Protein 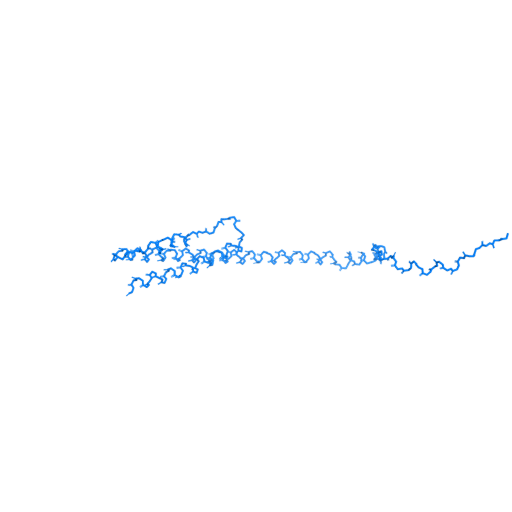AF-A0A501WAC5-F1 (afdb_monomer_lite)

Foldseek 3Di:
DDDDDDDPPPPPPPPPDPDPDVCVCPPVVVVCCVVVCVVVVVVVVVVVVVVVVVVVVVVLVVLLVVLVVLLVVLLVLLVVLVVVCVVVVNDDDPVLVVLSVVLNDADDPPDDSVVNSVNSVVSSVSSVVSSVVSVVSVD

Sequence (139 aa):
MTRPLSLLAVLALAACATSDDPAQGGFFNGIAGLVGGGYDARIDAREQAVAESEAEGAALSGELARLESEHAALRRRIAAQESGLRARGVALPPDIAARSEAAGAIAPPDASEDDQVTALRRSIAEMRALSDELAALDG

Structure (mmCIF, N/CA/C/O backbone):
data_AF-A0A501WAC5-F1
#
_entry.id   AF-A0A501WAC5-F1
#
loop_
_atom_site.group_PDB
_atom_site.id
_atom_site.type_symbol
_atom_site.label_atom_id
_atom_site.label_alt_id
_atom_site.label_comp_id
_atom_site.label_asym_id
_atom_site.label_entity_id
_atom_site.label_seq_id
_atom_site.pdbx_PDB_ins_code
_atom_site.Cartn_x
_atom_site.Cartn_y
_atom_site.Cartn_z
_atom_site.occupancy
_atom_site.B_iso_or_equiv
_atom_site.auth_seq_id
_atom_site.auth_comp_id
_atom_site.auth_asym_id
_atom_site.auth_atom_id
_atom_site.pdbx_PDB_model_num
ATOM 1 N N . MET A 1 1 ? 89.097 -16.025 -31.636 1.00 41.72 1 MET A N 1
ATOM 2 C CA . MET A 1 1 ? 88.219 -17.157 -32.000 1.00 41.72 1 MET A CA 1
ATOM 3 C C . MET A 1 1 ? 87.100 -17.223 -30.981 1.00 41.72 1 MET A C 1
ATOM 5 O O . MET A 1 1 ? 87.350 -17.229 -29.783 1.00 41.72 1 MET A O 1
ATOM 9 N N . THR A 1 2 ? 85.890 -17.111 -31.502 1.00 42.72 2 THR A N 1
ATOM 10 C CA . THR A 1 2 ? 84.602 -16.859 -30.858 1.00 42.72 2 THR A CA 1
ATOM 11 C C . THR A 1 2 ? 84.049 -18.086 -30.129 1.00 42.72 2 THR A C 1
ATOM 13 O O . THR A 1 2 ? 83.930 -19.162 -30.704 1.00 42.72 2 THR A O 1
ATOM 16 N N . ARG A 1 3 ? 83.666 -17.886 -28.863 1.00 62.59 3 ARG A N 1
ATOM 17 C CA . ARG A 1 3 ? 82.524 -18.542 -28.193 1.00 62.59 3 ARG A CA 1
ATOM 18 C C . ARG A 1 3 ? 81.271 -17.710 -28.524 1.00 62.59 3 ARG A C 1
ATOM 20 O O . ARG A 1 3 ? 81.452 -16.502 -28.694 1.00 62.59 3 ARG A O 1
ATOM 27 N N . PRO A 1 4 ? 80.052 -18.279 -28.643 1.00 49.72 4 PRO A N 1
ATOM 28 C CA . PRO A 1 4 ? 79.252 -18.657 -27.454 1.00 49.72 4 PRO A CA 1
ATOM 29 C C . PRO A 1 4 ? 78.336 -19.893 -27.683 1.00 49.72 4 PRO A C 1
ATOM 31 O O . PRO A 1 4 ? 77.854 -20.143 -28.777 1.00 49.72 4 PRO A O 1
ATOM 34 N N . LEU A 1 5 ? 78.152 -20.828 -26.745 1.00 55.22 5 LEU A N 1
ATOM 35 C CA . LEU A 1 5 ? 77.312 -20.738 -25.538 1.00 55.22 5 LEU A CA 1
ATOM 36 C C . LEU A 1 5 ? 75.987 -19.968 -25.742 1.00 55.22 5 LEU A C 1
ATOM 38 O O . LEU A 1 5 ? 75.797 -18.911 -25.149 1.00 55.22 5 LEU A O 1
ATOM 42 N N . SER A 1 6 ? 75.072 -20.446 -26.595 1.00 48.88 6 SER A N 1
ATOM 43 C CA . SER A 1 6 ? 73.757 -19.782 -26.770 1.00 48.88 6 SER A CA 1
ATOM 44 C C . SER A 1 6 ? 72.565 -20.698 -27.086 1.00 48.88 6 SER A C 1
ATOM 46 O O . SER A 1 6 ? 71.497 -20.195 -27.409 1.00 48.88 6 SER A O 1
ATOM 48 N N . LEU A 1 7 ? 72.681 -22.027 -26.971 1.00 51.38 7 LEU A N 1
ATOM 49 C CA . LEU A 1 7 ? 71.605 -22.920 -27.437 1.00 51.38 7 LEU A CA 1
ATOM 50 C C . LEU A 1 7 ? 70.522 -23.286 -26.399 1.00 51.38 7 LEU A C 1
ATOM 52 O O . LEU A 1 7 ? 69.605 -24.022 -26.743 1.00 51.38 7 LEU A O 1
ATOM 56 N N . LEU A 1 8 ? 70.588 -22.807 -25.149 1.00 50.38 8 LEU A N 1
ATOM 57 C CA . LEU A 1 8 ? 69.693 -23.282 -24.072 1.00 50.38 8 LEU A CA 1
ATOM 58 C C . LEU A 1 8 ? 68.796 -22.206 -23.428 1.00 50.38 8 LEU A C 1
ATOM 60 O O . LEU A 1 8 ? 68.215 -22.452 -22.377 1.00 50.38 8 LEU A O 1
ATOM 64 N N . ALA A 1 9 ? 68.670 -21.023 -24.036 1.00 49.12 9 ALA A N 1
ATOM 65 C CA . ALA A 1 9 ? 67.905 -19.897 -23.478 1.00 49.12 9 ALA A CA 1
ATOM 66 C C . ALA A 1 9 ? 66.634 -19.528 -24.274 1.00 49.12 9 ALA A C 1
ATOM 68 O O . ALA A 1 9 ? 66.037 -18.489 -24.019 1.00 49.12 9 ALA A O 1
ATOM 69 N N . VAL A 1 10 ? 66.210 -20.350 -25.243 1.00 51.91 10 VAL A N 1
ATOM 70 C CA . VAL A 1 10 ? 65.134 -19.976 -26.192 1.00 51.91 10 VAL A CA 1
ATOM 71 C C . VAL A 1 10 ? 63.770 -20.614 -25.871 1.00 51.91 10 VAL A C 1
ATOM 73 O O . VAL A 1 10 ? 62.756 -20.185 -26.407 1.00 51.91 10 VAL A O 1
ATOM 76 N N . LEU A 1 11 ? 63.681 -21.571 -24.941 1.00 50.19 11 LEU A N 1
ATOM 77 C CA . LEU A 1 11 ? 62.411 -22.251 -24.614 1.00 50.19 11 LEU A CA 1
ATOM 78 C C . LEU A 1 11 ? 61.626 -21.668 -23.424 1.00 50.19 11 LEU A C 1
ATOM 80 O O . LEU A 1 11 ? 60.581 -22.205 -23.074 1.00 50.19 11 LEU A O 1
ATOM 84 N N . ALA A 1 12 ? 62.075 -20.564 -22.821 1.00 52.75 12 ALA A N 1
ATOM 85 C CA . ALA A 1 12 ? 61.468 -20.009 -21.603 1.00 52.75 12 ALA A CA 1
ATOM 86 C C . ALA A 1 12 ? 60.737 -18.660 -21.789 1.00 52.75 12 ALA A C 1
ATOM 88 O O . ALA A 1 12 ? 60.518 -17.957 -20.808 1.00 52.75 12 ALA A O 1
ATOM 89 N N . LEU A 1 13 ? 60.352 -18.280 -23.017 1.00 48.09 13 LEU A N 1
ATOM 90 C CA . LEU A 1 13 ? 59.599 -17.034 -23.273 1.00 48.09 13 LEU A CA 1
ATOM 91 C C . LEU A 1 13 ? 58.231 -17.212 -23.958 1.00 48.09 13 LEU A C 1
ATOM 93 O O . LEU A 1 13 ? 57.557 -16.223 -24.220 1.00 48.09 13 LEU A O 1
ATOM 97 N N . ALA A 1 14 ? 57.755 -18.438 -24.192 1.00 48.38 14 ALA A N 1
ATOM 98 C CA . ALA A 1 14 ? 56.455 -18.669 -24.841 1.00 48.38 14 ALA A CA 1
ATOM 99 C C . ALA A 1 14 ? 55.235 -18.650 -23.887 1.00 48.38 14 ALA A C 1
ATOM 101 O O . ALA A 1 14 ? 54.165 -19.106 -24.276 1.00 48.38 14 ALA A O 1
ATOM 102 N 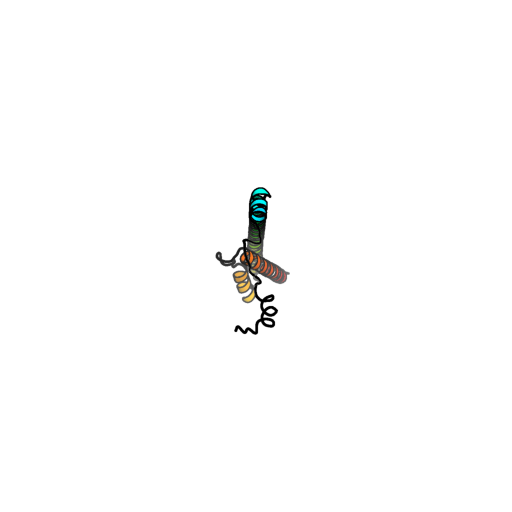N . ALA A 1 15 ? 55.367 -18.159 -22.646 1.00 50.34 15 ALA A N 1
ATOM 103 C CA . ALA A 1 15 ? 54.298 -18.255 -21.638 1.00 50.34 15 ALA A CA 1
ATOM 104 C C . ALA A 1 15 ? 53.889 -16.934 -20.953 1.00 50.34 15 ALA A C 1
ATOM 106 O O . ALA A 1 15 ? 53.057 -16.965 -20.054 1.00 50.34 15 ALA A O 1
ATOM 107 N N . CYS A 1 16 ? 54.404 -15.775 -21.378 1.00 51.00 16 CYS A N 1
ATOM 108 C CA . CYS A 1 16 ? 53.997 -14.473 -20.826 1.00 51.00 16 CYS A CA 1
ATOM 109 C C . CYS A 1 16 ? 53.725 -13.450 -21.935 1.00 51.00 16 CYS A C 1
ATOM 111 O O . CYS A 1 16 ? 54.470 -12.490 -22.094 1.00 51.00 16 CYS A O 1
ATOM 113 N N . ALA A 1 17 ? 52.660 -13.658 -22.708 1.00 46.53 17 ALA A N 1
ATOM 114 C CA . ALA A 1 17 ? 52.029 -12.594 -23.488 1.00 46.53 17 ALA A CA 1
ATOM 115 C C . ALA A 1 17 ? 50.578 -12.977 -23.808 1.00 46.53 17 ALA A C 1
ATOM 117 O O . ALA A 1 17 ? 50.215 -13.204 -24.958 1.00 46.53 17 ALA A O 1
ATOM 118 N N . THR A 1 18 ? 49.729 -13.035 -22.778 1.00 46.97 18 THR A N 1
ATOM 119 C CA . THR A 1 18 ? 48.300 -12.742 -22.969 1.00 46.97 18 THR A CA 1
ATOM 120 C C . THR A 1 18 ? 48.190 -11.240 -23.221 1.00 46.97 18 THR A C 1
ATOM 122 O O . THR A 1 18 ? 47.922 -10.440 -22.333 1.00 46.97 18 THR A O 1
ATOM 125 N N . SER A 1 19 ? 48.589 -10.848 -24.426 1.00 42.28 19 SER A N 1
ATOM 126 C CA . SER A 1 19 ? 48.487 -9.485 -24.907 1.00 42.28 19 SER A CA 1
ATOM 127 C C . SER A 1 19 ? 47.056 -9.300 -25.383 1.00 42.28 19 SER A C 1
ATOM 129 O O . SER A 1 19 ? 46.675 -9.877 -26.400 1.00 42.28 19 SER A O 1
ATOM 131 N N . ASP A 1 20 ? 46.283 -8.491 -24.661 1.00 46.28 20 ASP A N 1
ATOM 132 C CA . ASP A 1 20 ? 45.098 -7.797 -25.176 1.00 46.28 20 ASP A CA 1
ATOM 133 C C . ASP A 1 20 ? 45.549 -6.809 -26.269 1.00 46.28 20 ASP A C 1
ATOM 135 O O . ASP A 1 20 ? 45.506 -5.593 -26.104 1.00 46.28 20 ASP A O 1
ATOM 139 N N . ASP A 1 21 ? 46.109 -7.337 -27.361 1.00 48.97 21 ASP A N 1
ATOM 140 C CA . ASP A 1 21 ? 46.541 -6.567 -28.519 1.00 48.97 21 ASP A CA 1
ATOM 141 C C . ASP A 1 21 ? 45.334 -6.347 -29.448 1.00 48.97 21 ASP A C 1
ATOM 143 O O . ASP A 1 21 ? 44.914 -7.283 -30.143 1.00 48.97 21 ASP A O 1
ATOM 147 N N . PRO A 1 22 ? 44.770 -5.126 -29.514 1.00 51.34 22 PRO A N 1
ATOM 148 C CA . PRO A 1 22 ? 43.676 -4.812 -30.426 1.00 51.34 22 PRO A CA 1
ATOM 149 C C . PRO A 1 22 ? 44.072 -4.937 -31.908 1.00 51.34 22 PRO A C 1
ATOM 151 O O . PRO A 1 22 ? 43.192 -4.891 -32.763 1.00 51.34 22 PRO A O 1
ATOM 154 N N . ALA A 1 23 ? 45.353 -5.137 -32.247 1.00 50.09 23 ALA A N 1
ATOM 155 C CA . ALA A 1 23 ? 45.786 -5.422 -33.614 1.00 50.09 23 ALA A CA 1
ATOM 156 C C . ALA A 1 23 ? 45.550 -6.884 -34.052 1.00 50.09 23 ALA A C 1
ATOM 158 O O . ALA A 1 23 ? 45.488 -7.146 -35.255 1.00 50.09 23 ALA A O 1
ATOM 159 N N . GLN A 1 24 ? 45.369 -7.831 -33.116 1.00 46.41 24 GLN A N 1
ATOM 160 C CA . GLN A 1 24 ? 44.988 -9.221 -33.433 1.00 46.41 24 GLN A CA 1
ATOM 161 C C . GLN A 1 24 ? 43.471 -9.410 -33.579 1.00 46.41 24 GLN A C 1
ATOM 163 O O . GLN A 1 24 ? 43.025 -10.327 -34.270 1.00 46.41 24 GLN A O 1
ATOM 168 N N . GLY A 1 25 ? 42.670 -8.486 -33.045 1.00 49.06 25 GLY A N 1
ATOM 169 C CA . GLY A 1 25 ? 41.308 -8.240 -33.513 1.00 49.06 25 GLY A CA 1
ATOM 170 C C . GLY A 1 25 ? 41.358 -7.396 -34.783 1.00 49.06 25 GLY A C 1
ATOM 171 O O . GLY A 1 25 ? 41.028 -6.219 -34.745 1.00 49.06 25 GLY A O 1
ATOM 172 N N . GLY A 1 26 ? 41.853 -7.969 -35.885 1.00 49.38 26 GLY A N 1
ATOM 173 C CA . GLY A 1 26 ? 42.208 -7.224 -37.095 1.00 49.38 26 GLY A CA 1
ATOM 174 C C . GLY A 1 26 ? 41.148 -6.209 -37.544 1.00 49.38 26 GLY A C 1
ATOM 175 O O . GLY A 1 26 ? 39.952 -6.423 -37.372 1.00 49.38 26 GLY A O 1
ATOM 176 N N . PHE A 1 27 ? 41.594 -5.124 -38.180 1.00 57.00 27 PHE A N 1
ATOM 177 C CA . PHE A 1 27 ? 40.794 -4.046 -38.789 1.00 57.00 27 PHE A CA 1
ATOM 178 C C . PHE A 1 27 ? 39.492 -4.514 -39.482 1.00 57.00 27 PHE A C 1
ATOM 180 O O . PHE A 1 27 ? 38.470 -3.835 -39.416 1.00 57.00 27 PHE A O 1
ATOM 187 N N . PHE A 1 28 ? 39.485 -5.713 -40.072 1.00 53.25 28 PHE A N 1
ATOM 188 C CA . PHE A 1 28 ? 38.306 -6.344 -40.672 1.00 53.25 28 PHE A CA 1
ATOM 189 C C . PHE A 1 28 ? 37.213 -6.759 -39.676 1.00 53.25 28 PHE A C 1
ATOM 191 O O . PHE A 1 28 ? 36.047 -6.700 -40.035 1.00 53.25 28 PHE A O 1
ATOM 198 N N . ASN A 1 29 ? 37.546 -7.127 -38.438 1.00 51.88 29 ASN A N 1
ATOM 199 C CA . ASN A 1 29 ? 36.578 -7.437 -37.382 1.00 51.88 29 ASN A CA 1
ATOM 200 C C . ASN A 1 29 ? 35.971 -6.152 -36.781 1.00 51.88 29 ASN A C 1
ATOM 202 O O . ASN A 1 29 ? 34.778 -6.092 -36.501 1.00 51.88 29 ASN A O 1
ATOM 206 N N . GLY A 1 30 ? 36.769 -5.080 -36.679 1.00 51.88 30 GLY A N 1
ATOM 207 C CA . GLY A 1 30 ? 36.281 -3.744 -36.314 1.00 51.88 30 GLY A CA 1
ATOM 208 C C . GLY A 1 30 ? 35.350 -3.139 -37.374 1.00 51.88 30 GLY A C 1
ATOM 209 O O . GLY A 1 30 ? 34.314 -2.575 -37.029 1.00 51.88 30 GLY A O 1
ATOM 210 N N . ILE A 1 31 ? 35.660 -3.321 -38.665 1.00 55.59 31 ILE A N 1
ATOM 211 C CA . ILE A 1 31 ? 34.771 -2.920 -39.768 1.00 55.59 31 ILE A CA 1
ATOM 212 C C . ILE A 1 31 ? 33.586 -3.878 -39.911 1.00 55.59 31 ILE A C 1
ATOM 214 O O . ILE A 1 31 ? 32.495 -3.410 -40.196 1.00 55.59 31 ILE A O 1
ATOM 218 N N . ALA A 1 32 ? 33.727 -5.180 -39.649 1.00 53.12 32 ALA A N 1
ATOM 219 C CA . ALA A 1 32 ? 32.589 -6.102 -39.609 1.00 53.12 32 ALA A CA 1
ATOM 220 C C . ALA A 1 32 ? 31.605 -5.754 -38.480 1.00 53.12 32 ALA A C 1
ATOM 222 O O . ALA A 1 32 ? 30.407 -5.913 -38.667 1.00 53.12 32 ALA A O 1
ATOM 223 N N . GLY A 1 33 ? 32.067 -5.197 -37.355 1.00 51.69 33 GLY A N 1
ATOM 224 C CA . GLY A 1 33 ? 31.189 -4.617 -36.330 1.00 51.69 33 GLY A CA 1
ATOM 225 C C . GLY A 1 33 ? 30.531 -3.289 -36.744 1.00 51.69 33 GLY A C 1
ATOM 226 O O . GLY A 1 33 ? 29.399 -3.017 -36.347 1.00 51.69 33 GLY A O 1
ATOM 227 N N . LEU A 1 34 ? 31.211 -2.483 -37.570 1.00 51.84 34 LEU A N 1
ATOM 228 C CA . LEU A 1 34 ? 30.722 -1.205 -38.122 1.00 51.84 34 LEU A CA 1
ATOM 229 C C . LEU A 1 34 ? 29.795 -1.368 -39.345 1.00 51.84 34 LEU A C 1
ATOM 231 O O . LEU A 1 34 ? 28.939 -0.523 -39.572 1.00 51.84 34 LEU A O 1
ATOM 235 N N . VAL A 1 35 ? 29.959 -2.440 -40.122 1.00 54.16 35 VAL A N 1
ATOM 236 C CA . VAL A 1 35 ? 29.165 -2.796 -41.315 1.00 54.16 35 VAL A CA 1
ATOM 237 C C . VAL A 1 35 ? 28.085 -3.835 -40.979 1.00 54.16 35 VAL A C 1
ATOM 239 O O . VAL A 1 35 ? 27.073 -3.910 -41.665 1.00 54.16 35 VAL A O 1
ATOM 242 N N . GLY A 1 36 ? 28.267 -4.626 -39.919 1.00 57.19 36 GLY A N 1
ATOM 243 C CA . GLY A 1 36 ? 27.405 -5.752 -39.538 1.00 57.19 36 GLY A CA 1
ATOM 244 C C . GLY A 1 36 ? 26.297 -5.432 -38.535 1.00 57.19 36 GLY A C 1
ATOM 245 O O . GLY A 1 36 ? 25.827 -6.344 -37.863 1.00 57.19 36 GLY A O 1
ATOM 246 N N . GLY A 1 37 ? 25.895 -4.166 -38.396 1.00 64.94 37 GLY A N 1
ATOM 247 C CA . GLY A 1 37 ? 24.758 -3.788 -37.544 1.00 64.94 37 GLY A CA 1
ATOM 248 C C . GLY A 1 37 ? 25.043 -3.809 -36.038 1.00 64.94 37 GLY A C 1
ATOM 249 O O . GLY A 1 37 ? 24.115 -3.802 -35.242 1.00 64.94 37 GLY A O 1
ATOM 250 N N . GLY A 1 38 ? 26.310 -3.814 -35.602 1.00 73.94 38 GLY A N 1
ATOM 251 C CA . GLY A 1 38 ? 26.648 -3.785 -34.172 1.00 73.94 38 GLY A CA 1
ATOM 252 C C . GLY A 1 38 ? 26.260 -2.475 -33.473 1.00 73.94 38 GLY A C 1
ATOM 253 O O . GLY A 1 38 ? 26.019 -2.463 -32.266 1.00 73.94 38 GLY A O 1
ATOM 254 N N . TYR A 1 39 ? 26.188 -1.367 -34.218 1.00 79.50 39 TYR A N 1
ATOM 255 C CA . TYR A 1 39 ? 25.613 -0.121 -33.710 1.00 79.50 39 TYR A CA 1
ATOM 256 C C . TYR A 1 39 ? 24.098 -0.249 -33.549 1.00 79.50 39 TYR A C 1
ATOM 258 O O . TYR A 1 39 ? 23.600 0.007 -32.456 1.00 79.50 39 TYR A O 1
ATOM 266 N N . ASP A 1 40 ? 23.407 -0.725 -34.586 1.00 79.88 40 ASP A N 1
ATOM 267 C CA . ASP A 1 40 ? 21.955 -0.928 -34.576 1.00 79.88 40 ASP A CA 1
ATOM 268 C C . ASP A 1 40 ? 21.544 -1.883 -33.448 1.00 79.88 40 ASP A C 1
ATOM 270 O O . ASP A 1 40 ? 20.726 -1.521 -32.618 1.00 79.88 40 ASP A O 1
ATOM 274 N N . ALA A 1 41 ? 22.244 -3.007 -33.268 1.00 81.06 41 ALA A N 1
ATOM 275 C CA . ALA A 1 41 ? 21.993 -3.938 -32.165 1.00 81.06 41 ALA A CA 1
ATOM 276 C C . ALA A 1 41 ? 22.140 -3.297 -30.769 1.00 81.06 41 ALA A C 1
ATOM 278 O O . ALA A 1 41 ? 21.459 -3.685 -29.821 1.00 81.06 41 ALA A O 1
ATOM 279 N N . ARG A 1 42 ? 23.039 -2.315 -30.607 1.00 84.06 42 ARG A N 1
ATOM 280 C CA . ARG A 1 42 ? 23.178 -1.568 -29.344 1.00 84.06 42 ARG A CA 1
ATOM 281 C C . ARG A 1 42 ? 22.082 -0.528 -29.166 1.00 84.06 42 ARG A C 1
ATOM 283 O O . ARG A 1 42 ? 21.762 -0.215 -28.021 1.00 84.06 42 ARG A O 1
ATOM 290 N N . ILE A 1 43 ? 21.584 0.047 -30.257 1.00 89.31 43 ILE A N 1
ATOM 291 C CA . ILE A 1 43 ? 20.426 0.938 -30.233 1.00 89.31 43 ILE A CA 1
ATOM 292 C C . ILE A 1 43 ? 19.189 0.125 -29.865 1.00 89.31 43 ILE A C 1
ATOM 294 O O . ILE A 1 43 ? 18.593 0.430 -28.839 1.00 89.31 43 ILE A O 1
ATOM 298 N N . ASP A 1 44 ? 18.927 -0.980 -30.560 1.00 89.06 44 ASP A N 1
ATOM 299 C CA . ASP A 1 44 ? 17.815 -1.894 -30.282 1.00 89.06 44 ASP A CA 1
ATOM 300 C C . ASP A 1 44 ? 17.822 -2.359 -28.819 1.00 89.06 44 ASP A C 1
ATOM 302 O O . ASP A 1 44 ? 16.811 -2.275 -28.127 1.00 89.06 44 ASP A O 1
ATOM 306 N N . ALA A 1 45 ? 18.981 -2.776 -28.293 1.00 90.25 45 ALA A N 1
ATOM 307 C CA . ALA A 1 45 ? 19.096 -3.200 -26.896 1.00 90.25 45 ALA A CA 1
ATOM 308 C C . ALA A 1 45 ? 18.796 -2.071 -25.892 1.00 90.25 45 ALA A C 1
ATOM 310 O O . ALA A 1 45 ? 18.257 -2.320 -24.815 1.00 90.25 45 ALA A O 1
ATOM 311 N N . ARG A 1 46 ? 19.156 -0.824 -26.215 1.00 94.31 46 ARG A N 1
ATOM 312 C CA . ARG A 1 46 ? 18.866 0.337 -25.360 1.00 94.31 46 ARG A CA 1
ATOM 313 C C . ARG A 1 46 ? 17.404 0.740 -25.444 1.00 94.31 46 ARG A C 1
ATOM 315 O O . ARG A 1 46 ? 16.820 1.040 -24.412 1.00 94.31 46 ARG A O 1
ATOM 322 N N . GLU A 1 47 ? 16.834 0.747 -26.643 1.00 95.44 47 GLU A N 1
ATOM 323 C CA . GLU A 1 47 ? 15.415 1.023 -26.861 1.00 95.44 47 GLU A CA 1
ATOM 324 C C . GLU A 1 47 ? 14.551 -0.013 -26.143 1.00 95.44 47 GLU A C 1
ATOM 326 O O . GLU A 1 47 ? 13.611 0.358 -25.445 1.00 95.44 47 GLU A O 1
ATOM 331 N N . GLN A 1 48 ? 14.931 -1.291 -26.212 1.00 95.44 48 GLN A N 1
ATOM 332 C CA . GLN A 1 48 ? 14.271 -2.352 -25.463 1.00 95.44 48 GLN A CA 1
ATOM 333 C C . GLN A 1 48 ? 14.374 -2.135 -23.947 1.00 95.44 48 GLN A C 1
ATOM 335 O O . GLN A 1 48 ? 13.360 -2.208 -23.260 1.00 95.44 48 GLN A O 1
ATOM 340 N N . ALA A 1 49 ? 15.559 -1.811 -23.421 1.00 93.94 49 ALA A N 1
ATOM 341 C CA . ALA A 1 49 ? 15.731 -1.553 -21.990 1.00 93.94 49 ALA A CA 1
ATOM 342 C C . ALA A 1 49 ? 14.913 -0.342 -21.499 1.00 93.94 49 ALA A C 1
ATOM 344 O O . ALA A 1 49 ? 14.361 -0.370 -20.400 1.00 93.94 49 ALA A O 1
ATOM 345 N N . VAL A 1 50 ? 14.811 0.718 -22.310 1.00 97.19 50 VAL A N 1
ATOM 346 C CA . VAL A 1 50 ? 13.956 1.877 -22.005 1.00 97.19 50 VAL A CA 1
ATOM 347 C C . VAL A 1 50 ? 12.486 1.467 -22.005 1.00 97.19 50 VAL A C 1
ATOM 349 O O . VAL A 1 50 ? 11.788 1.759 -21.039 1.00 97.19 50 VAL A O 1
ATOM 352 N N . ALA A 1 51 ? 12.029 0.743 -23.029 1.00 96.94 51 ALA A N 1
ATOM 353 C CA . ALA A 1 51 ? 10.644 0.286 -23.114 1.00 96.94 51 ALA A CA 1
ATOM 354 C C . ALA A 1 51 ? 10.253 -0.630 -21.938 1.00 96.94 51 ALA A C 1
ATOM 356 O O . ALA A 1 51 ? 9.151 -0.515 -21.405 1.00 96.94 51 ALA A O 1
ATOM 357 N N . GLU A 1 52 ? 11.156 -1.514 -21.504 1.00 96.69 52 GLU A N 1
ATOM 358 C CA . GLU A 1 52 ? 10.960 -2.363 -20.323 1.00 96.69 52 GLU A CA 1
ATOM 359 C C . GLU A 1 52 ? 10.845 -1.526 -19.040 1.00 96.69 52 GLU A C 1
ATOM 361 O O . GLU A 1 52 ? 9.912 -1.727 -18.262 1.00 96.69 52 GLU A O 1
ATOM 366 N N . SER A 1 53 ? 11.727 -0.539 -18.852 1.00 94.62 53 SER A N 1
ATOM 367 C CA . SER A 1 53 ? 11.690 0.354 -17.687 1.00 94.62 53 SER A CA 1
ATOM 368 C C . SER A 1 53 ? 10.434 1.233 -17.649 1.00 94.62 53 SER A C 1
ATOM 370 O O . SER A 1 53 ? 9.855 1.433 -16.581 1.00 94.62 53 SER A O 1
ATOM 372 N N . GLU A 1 54 ? 9.975 1.736 -18.796 1.00 96.31 54 GLU A N 1
ATOM 373 C CA . GLU A 1 54 ? 8.727 2.502 -18.892 1.00 96.31 54 GLU A CA 1
ATOM 374 C C . GLU A 1 54 ? 7.504 1.634 -18.571 1.00 96.31 54 GLU A C 1
ATOM 376 O O . GLU A 1 54 ? 6.590 2.079 -17.872 1.00 96.31 54 GLU A O 1
ATOM 381 N N . ALA A 1 55 ? 7.491 0.385 -19.045 1.00 96.69 55 ALA A N 1
ATOM 382 C CA . ALA A 1 55 ? 6.422 -0.561 -18.745 1.00 96.69 55 ALA A CA 1
ATOM 383 C C . ALA A 1 55 ? 6.368 -0.909 -17.248 1.00 96.69 55 ALA A C 1
ATOM 385 O O . ALA A 1 55 ? 5.279 -0.962 -16.671 1.00 96.69 55 ALA A O 1
ATOM 386 N N . GLU A 1 56 ? 7.525 -1.109 -16.614 1.00 94.81 56 GLU A N 1
ATOM 387 C CA . GLU A 1 56 ? 7.632 -1.340 -15.171 1.00 94.81 56 GLU A CA 1
ATOM 388 C C . GLU A 1 56 ? 7.135 -0.132 -14.367 1.00 94.81 56 GLU A C 1
ATOM 390 O O . GLU A 1 56 ? 6.267 -0.288 -13.506 1.00 94.81 56 GLU A O 1
ATOM 395 N N . GLY A 1 57 ? 7.583 1.081 -14.710 1.00 93.56 57 GLY A N 1
ATOM 396 C CA . GLY A 1 57 ? 7.127 2.309 -14.052 1.00 93.56 57 GLY A CA 1
ATOM 397 C C . GLY A 1 57 ? 5.617 2.534 -14.189 1.00 93.56 57 GLY A C 1
ATOM 398 O O . GLY A 1 57 ? 4.936 2.870 -13.217 1.00 93.56 57 GLY A O 1
ATOM 399 N N . ALA A 1 58 ? 5.047 2.274 -15.371 1.00 95.88 58 ALA A N 1
ATOM 400 C CA . ALA A 1 58 ? 3.602 2.353 -15.579 1.00 95.88 58 ALA A CA 1
ATOM 401 C C . ALA A 1 58 ? 2.831 1.329 -14.724 1.00 95.88 58 ALA A C 1
ATOM 403 O O . ALA A 1 58 ? 1.761 1.644 -14.192 1.00 95.88 58 ALA A O 1
ATOM 404 N N . ALA A 1 59 ? 3.370 0.116 -14.567 1.00 95.62 59 ALA A N 1
ATOM 405 C CA . ALA A 1 59 ? 2.776 -0.918 -13.725 1.00 95.62 59 ALA A CA 1
ATOM 406 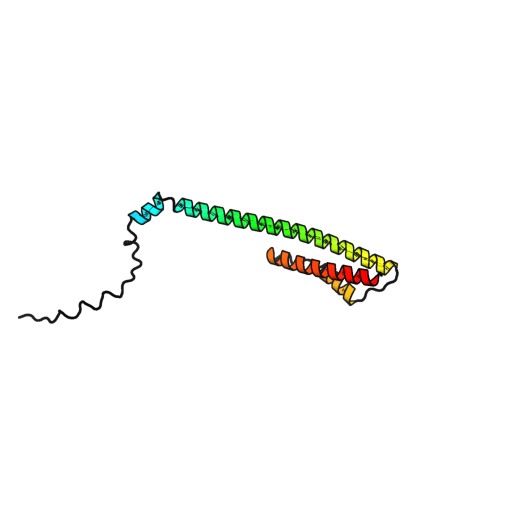C C . ALA A 1 59 ? 2.823 -0.544 -12.233 1.00 95.62 59 ALA A C 1
ATOM 408 O O . ALA A 1 59 ? 1.804 -0.669 -11.548 1.00 95.62 59 ALA A O 1
ATOM 409 N N . LEU A 1 60 ? 3.962 -0.042 -11.742 1.00 94.81 60 LEU A N 1
ATOM 410 C CA . LEU A 1 60 ? 4.124 0.419 -10.358 1.00 94.81 60 LEU A CA 1
ATOM 411 C C . LEU A 1 60 ? 3.202 1.599 -10.043 1.00 94.81 60 LEU A C 1
ATOM 413 O O . LEU A 1 60 ? 2.461 1.551 -9.061 1.00 94.81 60 LEU A O 1
ATOM 417 N N . SER A 1 61 ? 3.154 2.603 -10.920 1.00 92.75 61 SER A N 1
ATOM 418 C CA . SER A 1 61 ? 2.236 3.744 -10.799 1.00 92.75 61 SER A CA 1
ATOM 419 C C . SER A 1 61 ? 0.766 3.309 -10.744 1.00 92.75 61 SER A C 1
ATOM 421 O O . SER A 1 61 ? -0.013 3.803 -9.924 1.00 92.75 61 SER A O 1
ATOM 423 N N . GLY A 1 62 ? 0.368 2.355 -11.595 1.00 96.12 62 GLY A N 1
ATOM 424 C CA . GLY A 1 62 ? -0.986 1.800 -11.584 1.00 96.12 62 GLY A CA 1
ATOM 425 C C . GLY A 1 62 ? -1.316 1.055 -10.286 1.00 96.12 62 GLY A C 1
ATOM 426 O O . GLY A 1 62 ? -2.410 1.211 -9.736 1.00 96.12 62 GLY A O 1
ATOM 427 N N . GLU A 1 63 ? -0.370 0.270 -9.770 1.00 95.75 63 GLU A N 1
ATOM 428 C CA . GLU A 1 63 ? -0.521 -0.447 -8.502 1.00 95.75 63 GLU A CA 1
ATOM 429 C C . GLU A 1 63 ? -0.594 0.513 -7.308 1.00 95.75 63 GLU A C 1
ATOM 431 O O . GLU A 1 63 ? -1.452 0.330 -6.442 1.00 95.75 63 GLU A O 1
ATOM 436 N N . LEU A 1 64 ? 0.233 1.563 -7.278 1.00 94.06 64 LEU A N 1
ATOM 437 C CA . LEU A 1 64 ? 0.178 2.610 -6.256 1.00 94.06 64 LEU A CA 1
ATOM 438 C C . LEU A 1 64 ? -1.202 3.269 -6.215 1.00 94.06 64 LEU A C 1
ATOM 440 O O . LEU A 1 64 ? -1.852 3.244 -5.171 1.00 94.06 64 LEU A O 1
ATOM 444 N N . ALA A 1 65 ? -1.708 3.746 -7.355 1.00 94.69 65 ALA A N 1
ATOM 445 C CA . ALA A 1 65 ? -3.028 4.375 -7.426 1.00 94.69 65 ALA A CA 1
ATOM 446 C C . ALA A 1 65 ? -4.151 3.435 -6.944 1.00 94.69 65 ALA A C 1
ATOM 448 O O . ALA A 1 65 ? -5.080 3.845 -6.236 1.00 94.69 65 ALA A O 1
ATOM 449 N N . ARG A 1 66 ? -4.064 2.142 -7.291 1.00 97.25 66 ARG A N 1
ATOM 450 C CA . ARG A 1 66 ? -5.011 1.124 -6.821 1.00 97.25 66 ARG A CA 1
ATOM 451 C C . ARG A 1 66 ? -4.941 0.968 -5.301 1.00 97.25 66 ARG A C 1
ATOM 453 O O . ARG A 1 66 ? -5.985 1.012 -4.646 1.00 97.25 66 ARG A O 1
ATOM 460 N N . LEU A 1 67 ? -3.745 0.800 -4.740 1.00 95.38 67 LEU A N 1
ATOM 461 C CA . LEU A 1 67 ? -3.537 0.622 -3.301 1.00 95.38 67 LEU A CA 1
ATOM 462 C C . LEU A 1 67 ? -3.954 1.866 -2.507 1.00 95.38 67 LEU A C 1
ATOM 464 O O . LEU A 1 67 ? -4.615 1.728 -1.484 1.00 95.38 67 LEU A O 1
ATOM 468 N N . GLU A 1 68 ? -3.662 3.073 -2.986 1.00 93.62 68 GLU A N 1
ATOM 469 C CA . GLU A 1 68 ? -4.113 4.322 -2.360 1.00 93.62 68 GLU A CA 1
ATOM 470 C C . GLU A 1 68 ? -5.642 4.421 -2.313 1.00 93.62 68 GLU A C 1
ATOM 472 O O . GLU A 1 68 ? -6.224 4.780 -1.284 1.00 93.62 68 GLU A O 1
ATOM 477 N N . SER A 1 69 ? -6.318 4.053 -3.407 1.00 96.19 69 SER A N 1
ATOM 478 C CA . SER A 1 69 ? -7.784 4.047 -3.455 1.00 96.19 69 SER A CA 1
ATOM 479 C C . SER A 1 69 ? -8.385 3.069 -2.439 1.00 96.19 69 SER A C 1
ATOM 481 O O . SER A 1 69 ? -9.371 3.382 -1.760 1.00 96.19 69 SER A O 1
ATOM 483 N N . GLU A 1 70 ? -7.754 1.902 -2.294 1.00 96.44 70 GLU A N 1
ATOM 484 C CA . GLU A 1 70 ? -8.145 0.869 -1.350 1.00 96.44 70 GLU A CA 1
ATOM 485 C C . GLU A 1 70 ? -7.895 1.313 0.095 1.00 96.44 70 GLU A C 1
ATOM 487 O O . GLU A 1 70 ? -8.775 1.183 0.951 1.00 96.44 70 GLU A O 1
ATOM 492 N N . HIS A 1 71 ? -6.730 1.910 0.348 1.00 94.94 71 HIS A N 1
ATOM 493 C CA . HIS A 1 71 ? -6.351 2.474 1.638 1.00 94.94 71 HIS A CA 1
ATOM 494 C C . HIS A 1 71 ? -7.367 3.525 2.094 1.00 94.94 71 HIS A C 1
ATOM 496 O O . HIS A 1 71 ? -7.943 3.422 3.181 1.00 94.94 71 HIS A O 1
ATOM 502 N N . ALA A 1 72 ? -7.705 4.467 1.211 1.00 94.06 72 ALA A N 1
ATOM 503 C CA . ALA A 1 72 ? -8.701 5.495 1.484 1.00 94.06 72 ALA A CA 1
ATOM 504 C C . ALA A 1 72 ? -10.099 4.909 1.755 1.00 94.06 72 ALA A C 1
ATOM 506 O O . ALA A 1 72 ? -10.843 5.434 2.590 1.00 94.06 72 ALA A O 1
ATOM 507 N N . ALA A 1 73 ? -10.482 3.830 1.064 1.00 96.25 73 ALA A N 1
ATOM 508 C CA . ALA A 1 73 ? -11.751 3.145 1.301 1.00 96.25 73 ALA A CA 1
ATOM 509 C C . ALA A 1 73 ? -11.793 2.459 2.675 1.00 96.25 73 ALA A C 1
ATOM 511 O O . ALA A 1 73 ? -12.773 2.625 3.407 1.00 96.25 73 ALA A O 1
ATOM 512 N N . LEU A 1 74 ? -10.725 1.752 3.054 1.00 95.50 74 LEU A N 1
ATOM 513 C CA . LEU A 1 74 ? -10.601 1.113 4.366 1.00 95.50 74 LEU A CA 1
ATOM 514 C C . LEU A 1 74 ? -10.607 2.137 5.498 1.00 95.50 74 LEU A C 1
ATOM 516 O O . LEU A 1 74 ? -11.343 1.965 6.468 1.00 95.50 74 LEU A O 1
ATOM 520 N N . ARG A 1 75 ? -9.891 3.251 5.337 1.00 94.38 75 ARG A N 1
ATOM 521 C CA . ARG A 1 75 ? -9.892 4.347 6.311 1.00 94.38 75 ARG A CA 1
ATOM 522 C C . ARG A 1 75 ? -11.300 4.890 6.567 1.00 94.38 75 ARG A C 1
ATOM 524 O O . ARG A 1 75 ? -11.687 5.088 7.718 1.00 94.38 75 ARG A O 1
ATOM 531 N N . ARG A 1 76 ? -12.098 5.100 5.511 1.00 95.06 76 ARG A N 1
ATOM 532 C CA . ARG A 1 76 ? -13.506 5.521 5.652 1.00 95.06 76 ARG A CA 1
ATOM 533 C C . ARG A 1 76 ? -14.350 4.469 6.371 1.00 95.06 76 ARG A C 1
ATOM 535 O O . ARG A 1 76 ? -15.187 4.831 7.194 1.00 95.06 76 ARG A O 1
ATOM 542 N N . ARG A 1 77 ? -14.133 3.184 6.074 1.00 95.81 77 ARG A N 1
ATOM 543 C CA . ARG A 1 77 ? -14.848 2.074 6.719 1.00 95.81 77 ARG A CA 1
ATOM 544 C C . ARG A 1 77 ? -14.551 2.004 8.216 1.00 95.81 77 ARG A C 1
ATOM 546 O O . ARG A 1 77 ? -15.496 1.941 8.996 1.00 95.81 77 ARG A O 1
ATOM 553 N N . ILE A 1 78 ? -13.278 2.070 8.603 1.00 94.56 78 ILE A N 1
ATOM 554 C CA . ILE A 1 78 ? -12.849 2.075 10.007 1.00 94.56 78 ILE A CA 1
ATOM 555 C C . ILE A 1 78 ? -13.497 3.253 10.737 1.00 94.56 78 ILE A C 1
ATOM 557 O O . ILE A 1 78 ? -14.225 3.039 11.700 1.00 94.56 78 ILE A O 1
ATOM 561 N N . ALA A 1 79 ? -13.365 4.478 10.215 1.00 93.25 79 ALA A N 1
ATOM 562 C CA . ALA A 1 79 ? -13.970 5.662 10.832 1.00 93.25 79 ALA A CA 1
ATOM 563 C C . ALA A 1 79 ? -15.494 5.522 11.032 1.00 93.25 79 ALA A C 1
ATOM 565 O O . ALA A 1 79 ? -16.034 5.928 12.065 1.00 93.25 79 ALA A O 1
ATOM 566 N N . ALA A 1 80 ? -16.193 4.914 10.066 1.00 95.25 80 ALA A N 1
ATOM 567 C CA . ALA A 1 80 ? -17.618 4.624 10.188 1.00 95.25 80 ALA A CA 1
ATOM 568 C C . ALA A 1 80 ? -17.906 3.603 11.305 1.00 95.25 80 ALA A C 1
ATOM 570 O O . ALA A 1 80 ? -18.782 3.856 12.134 1.00 95.25 80 ALA A O 1
ATOM 571 N N . GLN A 1 81 ? -17.155 2.498 11.379 1.00 95.31 81 GLN A N 1
ATOM 572 C CA . GLN A 1 81 ? -17.298 1.485 12.435 1.00 95.31 81 GLN A CA 1
ATOM 573 C C . GLN A 1 81 ? -17.071 2.085 13.828 1.00 95.31 81 GLN A C 1
ATOM 575 O O . GLN A 1 81 ? -17.909 1.923 14.714 1.00 95.31 81 GLN A O 1
ATOM 580 N N . GLU A 1 82 ? -15.997 2.852 14.009 1.00 94.12 82 GLU A N 1
ATOM 581 C CA . GLU A 1 82 ? -15.697 3.510 15.283 1.00 94.12 82 GLU A CA 1
ATOM 582 C C . GLU A 1 82 ? -16.786 4.504 15.698 1.00 94.12 82 GLU A C 1
ATOM 584 O O . GLU A 1 82 ? -17.113 4.622 16.880 1.00 94.12 82 GLU A O 1
ATOM 589 N N . SER A 1 83 ? -17.350 5.248 14.739 1.00 94.00 83 SER A N 1
ATOM 590 C CA . SER A 1 83 ? -18.468 6.155 15.011 1.00 94.00 83 SER A CA 1
ATOM 591 C C . SER A 1 83 ? -19.734 5.396 15.428 1.00 94.00 83 SER A C 1
ATOM 593 O O . SER A 1 83 ? -20.434 5.834 16.342 1.00 94.00 83 SER A O 1
ATOM 595 N N . GLY A 1 84 ? -19.991 4.230 14.824 1.00 95.50 84 GLY A N 1
ATOM 596 C CA . GLY A 1 84 ? -21.116 3.358 15.162 1.00 95.50 84 GLY A CA 1
ATOM 597 C C . GLY A 1 84 ? -20.995 2.761 16.563 1.00 95.50 84 GLY A C 1
ATOM 598 O O . GLY A 1 84 ? -21.949 2.823 17.338 1.00 95.50 84 GLY A O 1
ATOM 599 N N . LEU A 1 85 ? -19.808 2.264 16.923 1.00 94.94 85 LEU A N 1
ATOM 600 C CA . LEU A 1 85 ? -19.514 1.752 18.266 1.00 94.94 85 LEU A CA 1
ATOM 601 C C . LEU A 1 85 ? -19.705 2.838 19.330 1.00 94.94 85 LEU A C 1
ATOM 603 O O . LEU A 1 85 ? -20.400 2.619 20.324 1.00 94.94 85 LEU A O 1
ATOM 607 N N . ARG A 1 86 ? -19.186 4.047 19.077 1.00 93.62 86 ARG A N 1
ATOM 608 C CA . ARG A 1 86 ? -19.378 5.202 19.966 1.00 93.62 86 ARG A CA 1
ATOM 609 C C . ARG A 1 86 ? -20.848 5.583 20.123 1.00 93.62 86 ARG A C 1
ATOM 611 O O . ARG A 1 86 ? -21.280 5.846 21.242 1.00 93.62 86 ARG A O 1
ATOM 618 N N . ALA A 1 87 ? -21.628 5.576 19.041 1.00 95.38 87 ALA A N 1
ATOM 619 C CA . ALA A 1 87 ? -23.063 5.862 19.097 1.00 95.38 87 ALA A CA 1
ATOM 620 C C . ALA A 1 87 ? -23.844 4.836 19.939 1.00 95.38 87 ALA A C 1
ATOM 622 O O . ALA A 1 87 ? -24.857 5.182 20.543 1.00 95.38 87 ALA A O 1
ATOM 623 N N . ARG A 1 88 ? -23.356 3.592 20.020 1.00 95.94 88 ARG A N 1
ATOM 624 C CA . ARG A 1 88 ? -23.904 2.532 20.881 1.00 95.94 88 ARG A CA 1
ATOM 625 C C . ARG A 1 88 ? -23.356 2.546 22.312 1.00 95.94 88 ARG A C 1
ATOM 627 O O . ARG A 1 88 ? -23.775 1.727 23.123 1.00 95.94 88 ARG A O 1
ATOM 634 N N . GLY A 1 89 ? -22.445 3.462 22.641 1.00 95.00 89 GLY A N 1
ATOM 635 C CA . GLY A 1 89 ? -21.820 3.542 23.963 1.00 95.00 89 GLY A CA 1
ATOM 636 C C . GLY A 1 89 ? -20.737 2.488 24.214 1.00 95.00 89 GLY A C 1
ATOM 637 O O . GLY A 1 89 ? -20.332 2.304 25.360 1.00 95.00 89 GLY A O 1
ATOM 638 N N . VAL A 1 90 ? -20.251 1.810 23.170 1.00 94.25 90 VAL A N 1
ATOM 639 C CA . VAL A 1 90 ? -19.115 0.886 23.271 1.00 94.25 90 VAL A CA 1
ATOM 640 C C . VAL A 1 90 ? -17.827 1.708 23.293 1.00 94.25 90 VAL A C 1
ATOM 642 O O . VAL A 1 90 ? -17.524 2.441 22.348 1.00 94.25 90 VAL A O 1
ATOM 645 N N . ALA A 1 91 ? -17.076 1.615 24.390 1.00 89.88 91 ALA A N 1
ATOM 646 C CA . ALA A 1 91 ? -15.781 2.272 24.512 1.00 89.88 91 ALA A CA 1
ATOM 647 C C . ALA A 1 91 ? -14.731 1.523 23.684 1.00 89.88 91 ALA A C 1
ATOM 649 O O . ALA A 1 91 ? -14.597 0.306 23.806 1.00 89.88 91 ALA A O 1
ATOM 650 N N . LEU A 1 92 ? -13.970 2.255 22.867 1.00 90.06 92 LEU A N 1
ATOM 651 C CA . LEU A 1 92 ? -12.847 1.673 22.144 1.00 90.06 92 LEU A CA 1
ATOM 652 C C . LEU A 1 92 ? -11.667 1.465 23.104 1.00 90.06 92 LEU A C 1
ATOM 654 O O . LEU A 1 92 ? -11.301 2.403 23.821 1.00 90.06 92 LEU A O 1
ATOM 658 N N . PRO A 1 93 ? -11.042 0.278 23.092 1.00 91.19 93 PRO A N 1
ATOM 659 C CA . PRO A 1 93 ? -9.762 0.065 23.745 1.00 91.19 93 PRO A CA 1
ATOM 660 C C . PRO A 1 93 ? -8.704 1.075 23.250 1.00 91.19 93 PRO A C 1
ATOM 662 O O . PRO A 1 93 ? -8.663 1.392 22.055 1.00 91.19 93 PRO A O 1
ATOM 665 N N . PRO A 1 94 ? -7.847 1.612 24.139 1.00 90.06 94 PRO A N 1
ATOM 666 C CA . PRO A 1 94 ? -6.862 2.636 23.778 1.00 90.06 94 PRO A CA 1
ATOM 667 C C . PRO A 1 94 ? -5.817 2.137 22.769 1.00 90.06 94 PRO A C 1
ATOM 669 O O . PRO A 1 94 ? -5.291 2.918 21.980 1.00 90.06 94 PRO A O 1
ATOM 672 N N . ASP A 1 95 ? -5.532 0.838 22.765 1.00 92.00 95 ASP A N 1
ATOM 673 C CA . ASP A 1 95 ? -4.653 0.175 21.805 1.00 92.00 95 ASP A CA 1
ATOM 674 C C . ASP A 1 95 ? -5.261 0.126 20.394 1.00 92.00 95 ASP A C 1
ATOM 676 O O . ASP A 1 95 ? -4.559 0.408 19.423 1.00 92.00 95 ASP A O 1
ATOM 680 N N . ILE A 1 96 ? -6.566 -0.139 20.272 1.00 90.06 96 ILE A N 1
ATOM 681 C CA . ILE A 1 96 ? -7.290 -0.085 18.992 1.00 90.06 96 ILE A CA 1
ATOM 682 C C . ILE A 1 96 ? -7.281 1.342 18.438 1.00 90.06 96 ILE A C 1
ATOM 684 O O . ILE A 1 96 ? -6.986 1.538 17.259 1.00 90.06 96 ILE A O 1
ATOM 688 N N . ALA A 1 97 ? -7.521 2.344 19.290 1.00 87.88 97 ALA A N 1
ATOM 689 C CA . ALA A 1 97 ? -7.461 3.748 18.887 1.00 87.88 97 ALA A CA 1
ATOM 690 C C . ALA A 1 97 ? -6.060 4.134 18.372 1.00 87.88 97 ALA A C 1
ATOM 692 O O . ALA A 1 97 ? -5.940 4.666 17.269 1.00 87.88 97 ALA A O 1
ATOM 693 N N . ALA A 1 98 ? -4.994 3.781 19.096 1.00 89.56 98 ALA A N 1
ATOM 694 C CA . ALA A 1 98 ? -3.621 4.049 18.661 1.00 89.56 98 ALA A CA 1
ATOM 695 C C . ALA A 1 98 ? -3.270 3.347 17.335 1.00 89.56 98 ALA A C 1
ATOM 697 O O . ALA A 1 98 ? -2.622 3.931 16.464 1.00 89.56 98 ALA A O 1
ATOM 698 N N . ARG A 1 99 ? -3.727 2.102 17.146 1.00 87.94 99 ARG A N 1
ATOM 699 C CA . ARG A 1 99 ? -3.528 1.353 15.895 1.00 87.94 99 ARG A CA 1
ATOM 700 C C . ARG A 1 99 ? -4.300 1.959 14.726 1.00 87.94 99 ARG A C 1
ATOM 702 O O . ARG A 1 99 ? -3.772 1.966 13.619 1.00 87.94 99 ARG A O 1
ATOM 709 N N . SER A 1 100 ? -5.503 2.489 14.952 1.00 86.50 100 SER A N 1
ATOM 710 C CA . SER A 1 100 ? -6.289 3.173 13.914 1.00 86.50 100 SER A CA 1
ATOM 711 C C . SER A 1 100 ? -5.565 4.407 13.362 1.00 86.50 100 SER A C 1
ATOM 713 O O . SER A 1 100 ? -5.503 4.606 12.147 1.00 86.50 100 SER A O 1
ATOM 715 N N . GLU A 1 101 ? -4.944 5.191 14.246 1.00 86.06 101 GLU A N 1
ATOM 716 C CA . GLU A 1 101 ? -4.182 6.383 13.880 1.00 86.06 101 GLU A CA 1
ATOM 717 C C . GLU A 1 101 ? -2.906 6.003 13.124 1.00 86.06 101 GLU A C 1
ATOM 719 O O . GLU A 1 101 ? -2.625 6.571 12.067 1.00 86.06 101 GLU A O 1
ATOM 724 N N . ALA A 1 102 ? -2.178 4.997 13.620 1.00 86.62 102 ALA A N 1
ATOM 725 C CA . ALA A 1 102 ? -0.961 4.498 12.988 1.00 86.62 102 ALA A CA 1
ATOM 726 C C . ALA A 1 102 ? -1.228 3.900 11.598 1.00 86.62 102 ALA A C 1
ATOM 728 O O . ALA A 1 102 ? -0.528 4.226 10.643 1.00 86.62 102 ALA A O 1
ATOM 729 N N . ALA A 1 103 ? -2.271 3.078 11.455 1.00 82.50 103 ALA A N 1
ATOM 730 C CA . ALA A 1 103 ? -2.629 2.454 10.182 1.00 82.50 103 ALA A CA 1
ATOM 731 C C . ALA A 1 103 ? -3.119 3.482 9.145 1.00 82.50 103 ALA A C 1
ATOM 733 O O . ALA A 1 103 ? -2.985 3.272 7.939 1.00 82.50 103 ALA A O 1
ATOM 734 N N . GLY A 1 104 ? -3.655 4.615 9.609 1.00 78.75 104 GLY A N 1
ATOM 735 C CA . GLY A 1 104 ? -4.040 5.743 8.769 1.00 78.75 104 GLY A CA 1
ATOM 736 C C . GLY A 1 104 ? -2.871 6.596 8.267 1.00 78.75 104 GLY A C 1
ATOM 737 O O . GLY A 1 104 ? -3.105 7.451 7.406 1.00 78.75 104 GLY A O 1
ATOM 738 N N . ALA A 1 105 ? -1.653 6.407 8.782 1.00 82.31 105 ALA A N 1
ATOM 739 C CA . ALA A 1 105 ? -0.469 7.110 8.304 1.00 82.31 105 ALA A CA 1
ATOM 740 C C . ALA A 1 105 ? -0.038 6.571 6.930 1.00 82.31 105 ALA A C 1
ATOM 742 O O . ALA A 1 105 ? -0.004 5.364 6.697 1.00 82.31 105 ALA A O 1
ATOM 743 N N . ILE A 1 106 ? 0.279 7.483 6.012 1.00 74.44 106 ILE A N 1
ATOM 744 C CA . ILE A 1 106 ? 0.787 7.147 4.677 1.00 74.44 106 ILE A CA 1
ATOM 745 C C . ILE A 1 106 ? 2.317 7.094 4.746 1.00 74.44 106 ILE A C 1
ATOM 747 O O . ILE A 1 106 ? 2.931 7.781 5.568 1.00 74.44 106 ILE A O 1
ATOM 751 N N . ALA A 1 107 ? 2.923 6.259 3.899 1.00 75.75 107 ALA A N 1
ATOM 752 C CA . ALA A 1 107 ? 4.369 6.201 3.722 1.00 75.75 107 ALA A CA 1
ATOM 753 C C . ALA A 1 107 ? 4.956 7.597 3.418 1.00 75.75 107 ALA A C 1
ATOM 755 O O . ALA A 1 107 ? 4.271 8.442 2.833 1.00 75.75 107 ALA A O 1
ATOM 756 N N . PRO A 1 108 ? 6.210 7.863 3.817 1.00 77.62 108 PRO A N 1
ATOM 757 C CA . PRO A 1 108 ? 6.836 9.143 3.534 1.00 77.62 108 PRO A CA 1
ATOM 758 C C . PRO A 1 108 ? 7.024 9.328 2.011 1.00 77.62 108 PRO A C 1
ATOM 760 O O . PRO A 1 108 ? 7.299 8.356 1.303 1.00 77.62 108 PRO A O 1
ATOM 763 N N . PRO A 1 109 ? 6.848 10.557 1.491 1.00 75.94 109 PRO A N 1
ATOM 764 C CA . PRO A 1 109 ? 6.776 10.825 0.050 1.00 75.94 109 PRO A CA 1
ATOM 765 C C . PRO A 1 109 ? 8.116 10.688 -0.692 1.00 75.94 109 PRO A C 1
ATOM 767 O O . PRO A 1 109 ? 8.141 10.769 -1.915 1.00 75.94 109 PRO A O 1
ATOM 770 N N . ASP A 1 110 ? 9.227 10.531 0.026 1.00 85.56 110 ASP A N 1
ATOM 771 C CA . ASP A 1 110 ? 10.588 10.394 -0.504 1.00 85.56 110 ASP A CA 1
ATOM 772 C C . ASP A 1 110 ? 11.049 8.934 -0.659 1.00 85.56 110 ASP A C 1
ATOM 774 O O . ASP A 1 110 ? 12.156 8.687 -1.139 1.00 85.56 110 ASP A O 1
ATOM 778 N N . ALA A 1 111 ? 10.216 7.962 -0.278 1.00 86.62 111 ALA A N 1
ATOM 779 C CA . ALA A 1 111 ? 10.496 6.544 -0.477 1.00 86.62 111 ALA A CA 1
ATOM 780 C C . ALA A 1 111 ? 10.454 6.155 -1.969 1.00 86.62 111 ALA A C 1
ATOM 782 O O . ALA A 1 111 ? 9.728 6.766 -2.755 1.00 86.62 111 ALA A O 1
ATOM 783 N N . SER A 1 112 ? 11.199 5.114 -2.361 1.00 90.50 112 SER A N 1
ATOM 784 C CA . SER A 1 112 ? 11.100 4.553 -3.718 1.00 90.50 112 SER A CA 1
ATOM 785 C C . SER A 1 112 ? 9.683 4.028 -3.997 1.00 90.50 112 SER A C 1
ATOM 787 O O . SER A 1 112 ? 8.957 3.693 -3.061 1.00 90.50 1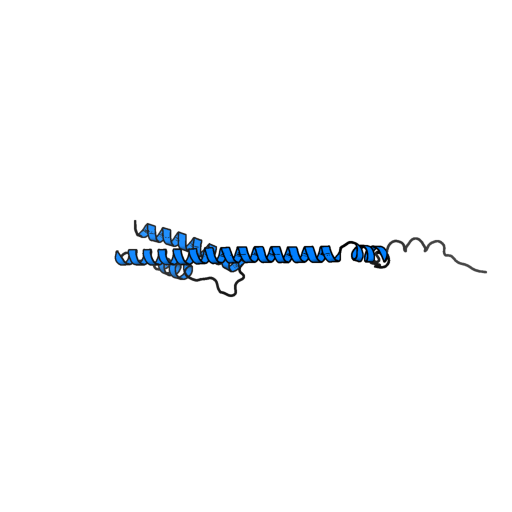12 SER A O 1
ATOM 789 N N . GLU A 1 113 ? 9.268 3.938 -5.264 1.00 89.44 113 GLU A N 1
ATOM 790 C CA . GLU A 1 113 ? 7.930 3.424 -5.609 1.00 89.44 113 GLU A CA 1
ATOM 791 C C . GLU A 1 113 ? 7.696 2.010 -5.046 1.00 89.44 113 GLU A C 1
ATOM 793 O O . GLU A 1 113 ? 6.635 1.733 -4.488 1.00 89.44 113 GLU A O 1
ATOM 798 N N . ASP A 1 114 ? 8.710 1.142 -5.082 1.00 91.00 114 ASP A N 1
ATOM 799 C CA . ASP A 1 114 ? 8.650 -0.207 -4.504 1.00 91.00 114 ASP A CA 1
ATOM 800 C C . ASP A 1 114 ? 8.460 -0.200 -2.981 1.00 91.00 114 ASP A C 1
ATOM 802 O O . ASP A 1 114 ? 7.668 -0.978 -2.424 1.00 91.00 114 ASP A O 1
ATOM 806 N N . ASP A 1 115 ? 9.163 0.699 -2.290 1.00 91.69 115 ASP A N 1
ATOM 807 C CA . ASP A 1 115 ? 9.016 0.882 -0.848 1.00 91.69 115 ASP A CA 1
ATOM 808 C C . ASP A 1 115 ? 7.617 1.409 -0.510 1.00 91.69 115 ASP A C 1
ATOM 810 O O . ASP A 1 115 ? 6.991 0.934 0.444 1.00 91.69 115 ASP A O 1
ATOM 814 N N . GLN A 1 116 ? 7.094 2.339 -1.315 1.00 91.88 116 GLN A N 1
ATOM 815 C CA . GLN A 1 116 ? 5.739 2.869 -1.172 1.00 91.88 116 GLN A CA 1
ATOM 816 C C . GLN A 1 116 ? 4.689 1.765 -1.366 1.00 91.88 116 GLN A C 1
ATOM 818 O O . GLN A 1 116 ? 3.807 1.611 -0.517 1.00 91.88 116 GLN A O 1
ATOM 823 N N . VAL A 1 117 ? 4.812 0.937 -2.412 1.00 93.19 117 VAL A N 1
ATOM 824 C CA . VAL A 1 117 ? 3.928 -0.219 -2.654 1.00 93.19 117 VAL A CA 1
ATOM 825 C C . VAL A 1 117 ? 3.966 -1.182 -1.466 1.00 93.19 117 VAL 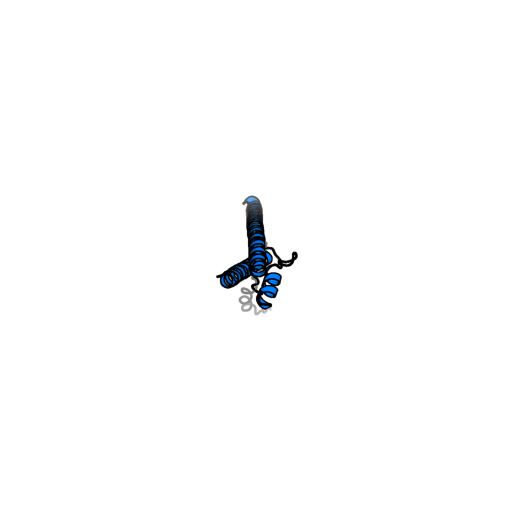A C 1
ATOM 827 O O . VAL A 1 117 ? 2.922 -1.623 -0.975 1.00 93.19 117 VAL A O 1
ATOM 830 N N . THR A 1 118 ? 5.160 -1.502 -0.968 1.00 93.12 118 THR A N 1
ATOM 831 C CA . THR A 1 118 ? 5.342 -2.420 0.163 1.00 93.12 118 THR A CA 1
ATOM 832 C C . THR A 1 118 ? 4.728 -1.865 1.448 1.00 93.12 118 THR A C 1
ATOM 834 O O . THR A 1 118 ? 4.031 -2.587 2.171 1.00 93.12 118 THR A O 1
ATOM 837 N N . ALA A 1 119 ? 4.945 -0.581 1.730 1.00 91.50 119 ALA A N 1
ATOM 838 C CA . ALA A 1 119 ? 4.382 0.096 2.889 1.00 91.50 119 ALA A CA 1
AT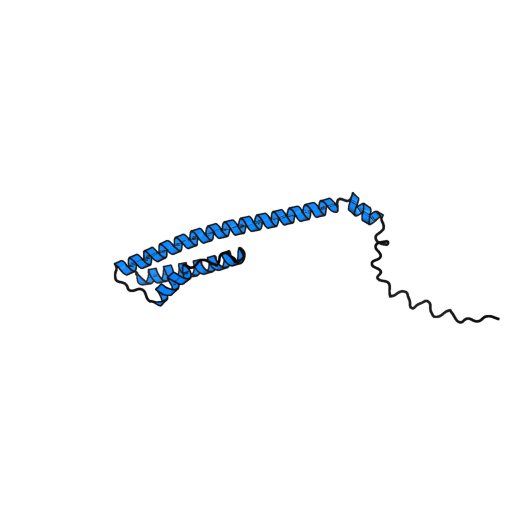OM 839 C C . ALA A 1 119 ? 2.847 0.165 2.820 1.00 91.50 119 ALA A C 1
ATOM 841 O O . ALA A 1 119 ? 2.178 -0.184 3.796 1.00 91.50 119 ALA A O 1
ATOM 842 N N . LEU A 1 120 ? 2.281 0.523 1.663 1.00 93.00 120 LEU A N 1
ATOM 843 C CA . LEU A 1 120 ? 0.832 0.565 1.447 1.00 93.00 120 LEU A CA 1
ATOM 844 C C . LEU A 1 120 ? 0.184 -0.809 1.617 1.00 93.00 120 LEU A C 1
ATOM 846 O O . LEU A 1 120 ? -0.824 -0.929 2.313 1.00 93.00 120 LEU A O 1
ATOM 850 N N . ARG A 1 121 ? 0.771 -1.867 1.046 1.00 94.75 121 ARG A N 1
ATOM 851 C CA . ARG A 1 121 ? 0.268 -3.243 1.208 1.00 94.75 121 ARG A CA 1
ATOM 852 C C . ARG A 1 121 ? 0.232 -3.671 2.673 1.00 94.75 121 ARG A C 1
ATOM 854 O O . ARG A 1 121 ? -0.753 -4.272 3.105 1.00 94.75 121 ARG A O 1
ATOM 861 N N . ARG A 1 122 ? 1.278 -3.344 3.440 1.00 93.25 122 ARG A N 1
ATOM 862 C CA . ARG A 1 122 ? 1.331 -3.614 4.885 1.00 93.25 122 ARG A CA 1
ATOM 863 C C . ARG A 1 122 ? 0.225 -2.862 5.627 1.00 93.25 122 ARG A C 1
ATOM 865 O O . ARG A 1 122 ? -0.547 -3.490 6.345 1.00 93.25 122 ARG A O 1
ATOM 872 N N . SER A 1 123 ? 0.102 -1.557 5.390 1.00 93.19 123 SER A N 1
ATOM 873 C CA . SER A 1 123 ? -0.931 -0.717 6.009 1.00 93.19 123 SER A CA 1
ATOM 874 C C . SER A 1 123 ? -2.351 -1.209 5.686 1.00 93.19 123 SER A C 1
ATOM 876 O O . SER A 1 123 ? -3.195 -1.310 6.574 1.00 93.19 123 SER A O 1
ATOM 878 N N . ILE A 1 124 ? -2.617 -1.619 4.441 1.00 95.19 124 ILE A N 1
ATOM 879 C CA . ILE A 1 124 ? -3.901 -2.215 4.035 1.00 95.19 124 ILE A CA 1
ATOM 880 C C . ILE A 1 124 ? -4.190 -3.512 4.797 1.00 95.19 124 ILE A C 1
ATOM 882 O O . ILE A 1 124 ? -5.317 -3.713 5.254 1.00 95.19 124 ILE A O 1
ATOM 886 N N . ALA A 1 125 ? -3.200 -4.395 4.950 1.00 95.19 125 ALA A N 1
ATOM 887 C CA . ALA A 1 125 ? -3.368 -5.632 5.710 1.00 95.19 125 ALA A CA 1
ATOM 888 C C . ALA A 1 125 ? -3.697 -5.351 7.187 1.00 95.19 125 ALA A C 1
ATOM 890 O O . ALA A 1 125 ? -4.618 -5.955 7.737 1.00 95.19 125 ALA A O 1
ATOM 891 N N . GLU A 1 126 ? -3.004 -4.390 7.799 1.00 94.06 126 GLU A N 1
ATOM 892 C CA . GLU A 1 126 ? -3.255 -3.953 9.176 1.00 94.06 126 GLU A CA 1
ATOM 893 C C . GLU A 1 126 ? -4.650 -3.334 9.341 1.00 94.06 126 GLU A C 1
ATOM 895 O O . GLU A 1 126 ? -5.371 -3.687 10.274 1.00 94.06 126 GLU A O 1
ATOM 900 N N . MET A 1 127 ? -5.077 -2.470 8.414 1.00 95.31 127 MET A N 1
ATOM 901 C CA . MET A 1 127 ? -6.414 -1.865 8.429 1.00 95.31 127 MET A CA 1
ATOM 902 C C . MET A 1 127 ? -7.536 -2.886 8.250 1.00 95.31 127 MET A C 1
ATOM 904 O O . MET A 1 127 ? -8.590 -2.754 8.870 1.00 95.31 127 MET A O 1
ATOM 908 N N . ARG A 1 128 ? -7.341 -3.911 7.413 1.00 96.00 128 ARG A N 1
ATOM 909 C CA . ARG A 1 128 ? -8.319 -5.000 7.272 1.00 96.00 128 ARG A CA 1
ATOM 910 C C . ARG A 1 128 ? -8.464 -5.768 8.585 1.00 96.00 128 ARG A C 1
ATOM 912 O O . ARG A 1 128 ? -9.584 -5.912 9.060 1.00 96.00 128 ARG A O 1
ATOM 919 N N . ALA A 1 129 ? -7.346 -6.149 9.206 1.00 95.56 129 ALA A N 1
ATOM 920 C CA . ALA A 1 129 ? -7.360 -6.810 10.509 1.00 95.56 129 ALA A CA 1
ATOM 921 C C . ALA A 1 129 ? -8.043 -5.948 11.587 1.00 95.56 129 ALA A C 1
ATOM 923 O O . ALA A 1 129 ? -8.849 -6.455 12.362 1.00 95.56 129 ALA A O 1
ATOM 924 N N . LEU A 1 130 ? -7.780 -4.636 11.598 1.00 94.31 130 LEU A N 1
ATOM 925 C CA . LEU A 1 130 ? -8.443 -3.695 12.503 1.00 94.31 130 LEU A CA 1
ATOM 926 C C . LEU A 1 130 ? -9.955 -3.605 12.242 1.00 94.31 130 LEU A C 1
ATOM 928 O O . LEU A 1 130 ? -10.745 -3.566 13.180 1.00 94.31 130 LEU A O 1
ATOM 932 N N . SER A 1 131 ? -10.375 -3.582 10.975 1.00 94.88 131 SER A N 1
ATOM 933 C CA . SER A 1 131 ? -11.796 -3.549 10.606 1.00 94.88 131 SER A CA 1
ATOM 934 C C . SER A 1 131 ? -12.544 -4.805 11.062 1.00 94.88 131 SER A C 1
ATOM 936 O O . SER A 1 131 ? -13.697 -4.695 11.489 1.00 94.88 131 SER A O 1
ATOM 938 N N . ASP A 1 132 ? -11.894 -5.970 11.001 1.00 95.69 132 ASP A N 1
ATOM 939 C CA . ASP A 1 132 ? -12.440 -7.241 11.487 1.00 95.69 132 ASP A CA 1
ATOM 940 C C . ASP A 1 132 ? -12.546 -7.252 13.021 1.00 95.69 132 ASP A C 1
ATOM 942 O O . ASP A 1 132 ? -13.571 -7.654 13.572 1.00 95.69 132 ASP A O 1
ATOM 946 N N . GLU A 1 133 ? -11.532 -6.735 13.719 1.00 93.94 133 GLU A N 1
ATOM 947 C CA . GLU A 1 133 ? -11.528 -6.585 15.180 1.00 93.94 133 GLU A CA 1
ATOM 948 C C . GLU A 1 133 ? -12.643 -5.639 15.664 1.00 93.94 133 GLU A C 1
ATOM 950 O O . GLU A 1 133 ? -13.400 -5.972 16.575 1.00 93.94 133 GLU A O 1
ATOM 955 N N . LEU A 1 134 ? -12.825 -4.495 14.995 1.00 93.00 134 LEU A N 1
ATOM 956 C CA . LEU A 1 134 ? -13.926 -3.565 15.272 1.00 93.00 134 LEU A CA 1
ATOM 957 C C . LEU A 1 134 ? -15.301 -4.184 14.994 1.00 93.00 134 LEU A C 1
ATOM 959 O O . LEU A 1 134 ? -16.258 -3.883 15.705 1.00 93.00 134 LEU A O 1
ATOM 963 N N . ALA A 1 135 ? -15.419 -5.034 13.971 1.00 92.69 135 ALA A N 1
ATOM 964 C CA . ALA A 1 135 ? -16.659 -5.754 13.693 1.00 92.69 135 ALA A CA 1
ATOM 965 C C . ALA A 1 135 ? -16.978 -6.784 14.789 1.00 92.69 135 ALA A C 1
ATOM 967 O O . ALA A 1 135 ? -18.142 -6.945 15.144 1.00 92.69 135 ALA A O 1
ATOM 968 N N . ALA A 1 136 ? -15.960 -7.435 15.360 1.00 93.25 136 ALA A N 1
ATOM 969 C CA . ALA A 1 136 ? -16.127 -8.375 16.467 1.00 93.25 136 ALA A CA 1
ATOM 970 C C . ALA A 1 136 ? -16.564 -7.699 17.779 1.00 93.25 136 ALA A C 1
ATOM 972 O O . ALA A 1 136 ? -17.195 -8.347 18.603 1.00 93.25 136 ALA A O 1
ATOM 973 N N . LEU A 1 137 ? -16.263 -6.409 17.970 1.00 89.44 137 LEU A N 1
ATOM 974 C CA . LEU A 1 137 ? -16.760 -5.619 19.108 1.00 89.44 137 LEU A CA 1
ATOM 975 C C . LEU A 1 137 ? -18.231 -5.202 18.969 1.00 89.44 137 LEU A C 1
ATOM 977 O O . LEU A 1 137 ? -18.825 -4.738 19.942 1.00 89.44 137 LEU A O 1
ATOM 981 N N . ASP A 1 138 ? -18.794 -5.300 17.763 1.00 85.19 138 ASP A N 1
ATOM 982 C CA . ASP A 1 138 ? -20.178 -4.919 17.478 1.00 85.19 138 ASP A CA 1
ATOM 983 C C . ASP A 1 138 ? -21.178 -6.085 17.565 1.00 85.19 138 ASP A C 1
ATOM 985 O O . ASP A 1 138 ? -22.378 -5.857 17.721 1.00 85.19 138 ASP A O 1
ATOM 989 N N . GLY A 1 139 ? -20.695 -7.321 17.411 1.00 76.88 139 GLY A N 1
ATOM 990 C CA . GLY A 1 139 ? -21.499 -8.549 17.455 1.00 76.88 139 GLY A CA 1
ATOM 991 C C . GLY A 1 139 ? -21.591 -9.149 18.848 1.00 76.88 139 GLY A C 1
ATOM 992 O O . GLY A 1 139 ? -22.666 -9.714 19.151 1.00 76.88 139 GLY A O 1
#

Radius of gyration: 34.78 Å; chains: 1; bounding box: 112×34×66 Å

Organism: NCBI:txid2589815

Secondary structure (DSSP, 8-state):
------TTSSSSSTTS-----TTTS-HHHHHHHHHTTHHHHHHHHHHHHHHHHHHHHHHHHHHHHHHHHHHHHHHHHHHHHHHHHHHTTPPPPHHHHHHHHHHTPPPPTTS-HHHHHHHHHHHHHHHHHHHHHHHHTT-

pLDDT: mean 80.63, std 18.7, range [41.72, 97.25]